Protein AF-A0A432G2I5-F1 (afdb_monomer_lite)

InterPro domains:
  IPR001854 Large ribosomal subunit protein uL29 [MF_00374] (1-60)
  IPR001854 Large ribosomal subunit protein uL29 [PF00831] (4-60)
  IPR001854 Large ribosomal subunit protein uL29 [TIGR00012] (5-60)
  IPR001854 Large ribosomal subunit protein uL29 [cd00427] (4-60)
  IPR036049 Large ribosomal subunit protein uL29 superfamily [G3DSA:1.10.287.310] (1-63)
  IPR036049 Large ribosomal subunit protein uL29 superfamily [SSF46561] (1-60)

Secondary structure (DSSP, 8-state):
--HHHHHHS-HHHHHHHHHHHHHHHHHHHHHHHTT--S-THHHHHHHHHHHHHHHHHHHHHH--

Radius of gyration: 13.41 Å; 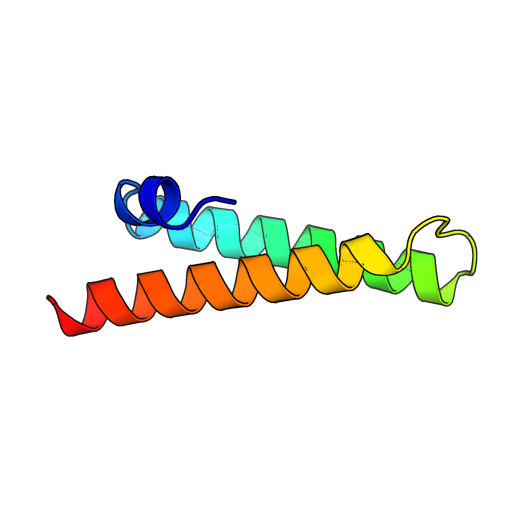chains: 1; bounding box: 31×16×38 Å

pLDDT: mean 78.94, std 9.68, range [54.5, 89.19]

Foldseek 3Di:
DDLVVLLPDDLVVLVVVLVVLVVVLVVQVVCVVVVNDPDPVVNVVSVVVNVSSVVSNVVVVVVD

Structure (mmCIF, N/CA/C/O backbone):
data_AF-A0A432G2I5-F1
#
_entry.id   AF-A0A432G2I5-F1
#
loop_
_atom_site.group_PDB
_atom_site.id
_at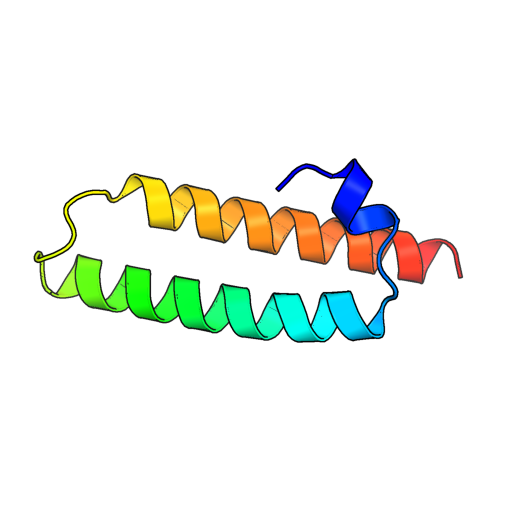om_site.type_symbol
_atom_site.label_atom_id
_atom_site.label_alt_id
_atom_site.label_comp_id
_atom_site.label_asym_id
_atom_site.label_entity_id
_atom_site.label_seq_id
_atom_site.pdbx_PDB_ins_code
_atom_site.Cartn_x
_atom_site.Cartn_y
_atom_site.Cartn_z
_atom_site.occupancy
_atom_site.B_iso_or_equiv
_atom_site.auth_seq_id
_atom_site.auth_comp_id
_atom_site.auth_asym_id
_atom_site.auth_atom_id
_atom_site.pdbx_PDB_model_num
ATOM 1 N N . MET A 1 1 ? -10.491 -4.335 -6.087 1.00 55.28 1 MET A N 1
ATOM 2 C CA . MET A 1 1 ? -10.542 -3.761 -4.727 1.00 55.28 1 MET A CA 1
ATOM 3 C C . MET A 1 1 ? -11.799 -2.919 -4.603 1.00 55.28 1 MET A C 1
ATOM 5 O O . MET A 1 1 ? -11.781 -1.734 -4.950 1.00 55.28 1 MET A O 1
ATOM 9 N N . ASN A 1 2 ? -12.889 -3.553 -4.173 1.00 55.84 2 ASN A N 1
ATOM 10 C CA . ASN A 1 2 ? -14.119 -2.864 -3.799 1.00 55.84 2 ASN A CA 1
ATOM 11 C C . ASN A 1 2 ? -13.991 -2.376 -2.352 1.00 55.84 2 ASN A C 1
ATOM 13 O O . ASN A 1 2 ? -13.466 -3.083 -1.494 1.00 55.84 2 ASN A O 1
ATOM 17 N N . ALA A 1 3 ? -14.447 -1.153 -2.080 1.00 59.69 3 ALA A N 1
ATOM 18 C CA . ALA A 1 3 ? -14.325 -0.534 -0.758 1.00 59.69 3 ALA A CA 1
ATOM 19 C C . ALA A 1 3 ? -15.147 -1.263 0.324 1.00 59.69 3 ALA A C 1
ATOM 21 O O . ALA A 1 3 ? -14.809 -1.200 1.502 1.00 59.69 3 ALA A O 1
ATOM 22 N N . SER A 1 4 ? -16.207 -1.974 -0.068 1.00 60.75 4 SER A N 1
ATOM 23 C CA . SER A 1 4 ? -17.063 -2.719 0.861 1.00 60.75 4 SER A CA 1
ATOM 24 C C . SER A 1 4 ? -16.358 -3.931 1.476 1.00 60.75 4 SER A C 1
ATOM 26 O O . SER A 1 4 ? -16.471 -4.136 2.678 1.00 60.75 4 SER A O 1
ATOM 28 N N . GLU A 1 5 ? -15.555 -4.665 0.701 1.00 62.72 5 GLU A N 1
ATOM 29 C CA . GLU A 1 5 ? -14.775 -5.809 1.206 1.00 62.72 5 GLU A CA 1
ATOM 30 C C . GLU A 1 5 ? -13.640 -5.358 2.139 1.00 62.72 5 GLU A C 1
ATOM 32 O O . GLU A 1 5 ? -13.355 -6.002 3.144 1.00 62.72 5 GLU A O 1
ATOM 37 N N . LEU A 1 6 ? -13.031 -4.201 1.857 1.00 62.69 6 LEU A N 1
ATOM 38 C CA . LEU A 1 6 ? -11.977 -3.627 2.700 1.00 62.69 6 LEU A CA 1
ATOM 39 C C . LEU A 1 6 ? -12.496 -3.159 4.066 1.00 62.69 6 LEU A C 1
ATOM 41 O O . LEU A 1 6 ? -11.768 -3.218 5.051 1.00 62.69 6 LEU A O 1
ATOM 45 N N . ARG A 1 7 ? -13.757 -2.724 4.156 1.00 64.56 7 ARG A N 1
ATOM 46 C CA . ARG A 1 7 ? -14.362 -2.314 5.433 1.00 64.56 7 ARG A CA 1
ATOM 47 C C . ARG A 1 7 ? -14.710 -3.496 6.340 1.00 64.56 7 ARG A C 1
ATOM 49 O O . ARG A 1 7 ? -14.650 -3.335 7.559 1.00 64.56 7 ARG A O 1
ATOM 56 N N . ALA A 1 8 ? -15.011 -4.663 5.771 1.00 67.62 8 ALA A N 1
ATOM 57 C CA . ALA A 1 8 ? -15.351 -5.873 6.521 1.00 67.62 8 ALA A CA 1
ATOM 58 C C . ALA A 1 8 ? -14.138 -6.535 7.209 1.00 67.62 8 ALA A C 1
ATOM 60 O O . ALA A 1 8 ? -14.304 -7.200 8.225 1.00 67.62 8 ALA A O 1
ATOM 61 N N . LEU A 1 9 ? -12.921 -6.322 6.696 1.00 69.44 9 LEU A N 1
ATOM 62 C CA . LEU A 1 9 ? -11.692 -6.945 7.211 1.00 69.44 9 LEU A CA 1
ATOM 63 C C . LEU A 1 9 ? -11.182 -6.288 8.509 1.00 69.44 9 LEU A C 1
ATOM 65 O O . LEU A 1 9 ? -11.253 -5.063 8.628 1.00 69.44 9 LEU A O 1
ATOM 69 N N . PRO A 1 10 ? -10.625 -7.043 9.470 1.00 74.81 10 PRO A N 1
ATOM 70 C CA . PRO A 1 10 ? -10.038 -6.501 10.697 1.00 74.81 10 PRO A CA 1
ATOM 71 C C . PRO A 1 10 ? -8.829 -5.590 10.417 1.00 74.81 10 PRO A C 1
ATOM 73 O O . PRO A 1 10 ? -8.148 -5.718 9.401 1.00 74.81 10 PRO A O 1
ATOM 76 N N . VAL A 1 11 ? -8.551 -4.661 11.342 1.00 75.00 11 VAL A N 1
ATOM 77 C CA . VAL A 1 11 ? -7.470 -3.656 11.212 1.00 75.00 11 VAL A CA 1
ATOM 78 C C . VAL A 1 11 ? -6.105 -4.319 10.988 1.00 75.00 11 VAL A C 1
ATOM 80 O O . VAL A 1 11 ? -5.342 -3.876 10.134 1.00 75.00 11 VAL A O 1
ATOM 83 N N . ASN A 1 12 ? -5.848 -5.439 11.666 1.00 76.94 12 ASN A N 1
ATOM 84 C CA . ASN A 1 12 ? -4.582 -6.166 11.571 1.00 76.94 12 ASN A CA 1
ATOM 85 C C . ASN A 1 12 ? -4.339 -6.758 10.164 1.00 76.94 12 ASN A C 1
ATOM 87 O O . ASN A 1 12 ? -3.245 -6.661 9.613 1.00 76.94 12 ASN A O 1
ATOM 91 N N . GLU A 1 13 ? -5.379 -7.308 9.526 1.00 77.44 13 GLU A N 1
ATOM 92 C CA . GLU A 1 13 ? -5.279 -7.808 8.145 1.00 77.44 13 GLU A CA 1
ATOM 93 C C . GLU A 1 13 ? -5.185 -6.674 7.116 1.00 77.44 13 GLU A C 1
ATOM 95 O O . GLU A 1 13 ? -4.580 -6.842 6.054 1.00 77.44 13 GLU A O 1
ATOM 100 N N . LEU A 1 14 ? -5.764 -5.506 7.415 1.00 78.62 14 LEU A N 1
ATOM 101 C CA . LEU A 1 14 ? -5.608 -4.317 6.579 1.00 78.62 14 LEU A CA 1
ATOM 102 C C . LEU A 1 14 ? -4.164 -3.812 6.597 1.00 78.62 14 LEU A C 1
ATOM 104 O O . LEU A 1 14 ? -3.647 -3.444 5.544 1.00 78.62 14 LEU A O 1
ATOM 108 N N . GLU A 1 15 ? -3.486 -3.828 7.743 1.00 80.56 15 GLU A N 1
ATOM 109 C CA . GLU A 1 15 ? -2.069 -3.461 7.813 1.00 80.56 15 GLU A CA 1
ATOM 110 C C . GLU A 1 15 ? -1.163 -4.456 7.085 1.00 80.56 15 GLU A C 1
ATOM 112 O O . GLU A 1 15 ? -0.290 -4.027 6.327 1.00 80.56 15 GLU A O 1
ATOM 117 N N . ALA A 1 16 ? -1.418 -5.761 7.207 1.00 85.56 16 ALA A N 1
ATOM 118 C CA . ALA A 1 16 ? -0.690 -6.775 6.441 1.00 85.56 16 ALA A CA 1
ATOM 119 C C . ALA A 1 16 ? -0.860 -6.560 4.924 1.00 85.56 16 ALA A C 1
ATOM 121 O O . ALA A 1 16 ? 0.121 -6.394 4.195 1.00 85.56 16 ALA A O 1
ATOM 122 N N . LYS A 1 17 ? -2.107 -6.404 4.450 1.00 82.94 17 LYS A N 1
ATOM 123 C CA . LYS A 1 17 ? -2.401 -6.106 3.034 1.00 82.94 17 LYS A CA 1
ATOM 124 C C . LYS A 1 17 ? -1.773 -4.802 2.549 1.00 82.94 17 LYS A C 1
ATOM 126 O O . LYS A 1 17 ? -1.456 -4.674 1.366 1.00 82.94 17 LYS A O 1
ATOM 131 N N . LYS A 1 18 ? -1.595 -3.813 3.428 1.00 85.00 18 LYS A N 1
ATOM 132 C CA . LYS A 1 18 ? -0.908 -2.556 3.097 1.00 85.00 18 LYS A CA 1
ATOM 133 C C . LYS A 1 18 ? 0.546 -2.803 2.731 1.00 85.00 18 LYS A C 1
ATOM 135 O O . LYS A 1 18 ? 1.059 -2.135 1.832 1.00 85.00 18 LYS A O 1
ATOM 140 N N . TYR A 1 19 ? 1.200 -3.704 3.455 1.00 86.69 19 TYR A N 1
ATOM 141 C CA . TYR A 1 19 ? 2.603 -4.020 3.256 1.00 86.69 19 TYR A CA 1
ATOM 142 C C . TYR A 1 19 ? 2.807 -4.769 1.937 1.00 86.69 19 TYR A C 1
ATOM 144 O O . TYR A 1 19 ? 3.570 -4.299 1.093 1.00 86.69 19 TYR A O 1
ATOM 152 N N . ASP A 1 20 ? 2.012 -5.813 1.692 1.00 87.38 20 ASP A N 1
ATOM 1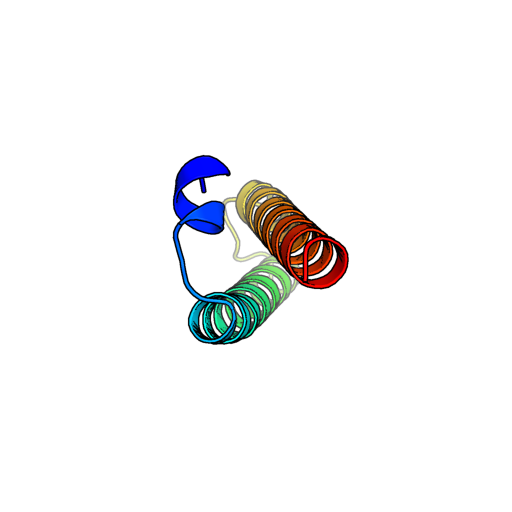53 C CA . ASP A 1 20 ? 1.983 -6.546 0.419 1.00 87.38 20 ASP A CA 1
ATOM 154 C C . ASP A 1 20 ? 1.760 -5.622 -0.787 1.00 87.38 20 ASP A C 1
ATOM 156 O O . ASP A 1 20 ? 2.530 -5.623 -1.748 1.00 87.38 20 ASP A O 1
ATOM 160 N N . LEU A 1 21 ? 0.748 -4.748 -0.723 1.00 86.44 21 LEU A N 1
ATOM 161 C CA . LEU A 1 21 ? 0.450 -3.820 -1.820 1.00 86.44 21 LEU A CA 1
ATOM 162 C C . LEU A 1 21 ? 1.572 -2.800 -2.062 1.00 86.44 21 LEU A C 1
ATOM 164 O O . LEU A 1 21 ? 1.758 -2.345 -3.193 1.00 86.44 21 LEU A O 1
ATOM 168 N N . LYS A 1 22 ? 2.315 -2.408 -1.019 1.00 87.69 22 LYS A N 1
ATOM 169 C CA . LYS A 1 22 ? 3.487 -1.533 -1.163 1.00 87.69 22 LYS A CA 1
ATOM 170 C C . LYS A 1 22 ? 4.646 -2.259 -1.834 1.00 87.69 22 LYS A C 1
ATOM 172 O O . LYS A 1 22 ? 5.313 -1.646 -2.669 1.00 87.69 22 LYS A O 1
ATOM 177 N N . GLU A 1 23 ? 4.874 -3.522 -1.494 1.00 89.19 23 GLU A N 1
ATOM 178 C CA . GLU A 1 23 ? 5.900 -4.336 -2.140 1.00 89.19 23 GLU A CA 1
ATOM 179 C C . GLU A 1 23 ? 5.562 -4.567 -3.619 1.00 89.19 23 GLU A C 1
ATOM 181 O O . GLU A 1 23 ? 6.396 -4.319 -4.492 1.00 89.19 23 GLU A O 1
ATOM 186 N N . GLU A 1 24 ? 4.313 -4.924 -3.926 1.00 86.88 24 GLU A N 1
ATOM 187 C CA . GLU A 1 24 ? 3.834 -5.067 -5.303 1.00 86.88 24 GLU A CA 1
ATOM 188 C C . GLU A 1 24 ? 3.987 -3.754 -6.086 1.00 86.88 24 GLU A C 1
ATOM 190 O O . GLU A 1 24 ? 4.497 -3.742 -7.208 1.00 86.88 24 GLU A O 1
ATOM 195 N N . TYR A 1 25 ? 3.637 -2.613 -5.480 1.00 87.88 25 TYR A N 1
ATOM 196 C CA . TYR A 1 25 ? 3.843 -1.300 -6.094 1.00 87.88 25 TYR A CA 1
ATOM 197 C C . TYR A 1 25 ? 5.322 -1.002 -6.371 1.00 87.88 25 TYR A C 1
ATOM 199 O O . TYR A 1 25 ? 5.641 -0.405 -7.403 1.00 87.88 25 TYR A O 1
ATOM 207 N N . LEU A 1 26 ? 6.229 -1.406 -5.476 1.00 88.12 26 LEU A N 1
ATOM 208 C CA . LEU A 1 26 ? 7.667 -1.245 -5.672 1.00 88.12 26 LEU A CA 1
ATOM 209 C C . LEU A 1 26 ? 8.156 -2.097 -6.847 1.00 88.12 26 LEU A C 1
ATOM 211 O O . LEU A 1 26 ? 8.811 -1.557 -7.737 1.00 88.12 26 LEU A O 1
ATOM 215 N N . ARG A 1 27 ? 7.765 -3.376 -6.904 1.00 87.50 27 ARG A N 1
ATOM 216 C CA . ARG A 1 27 ? 8.082 -4.282 -8.023 1.00 87.50 27 ARG A CA 1
ATOM 217 C C . ARG A 1 27 ? 7.582 -3.719 -9.355 1.00 87.50 27 ARG A C 1
ATOM 219 O O . ARG A 1 27 ? 8.341 -3.656 -10.322 1.00 87.50 27 ARG A O 1
ATOM 226 N N . LEU A 1 28 ? 6.342 -3.222 -9.387 1.00 86.94 28 LEU A N 1
ATOM 227 C CA . LEU A 1 28 ? 5.767 -2.572 -10.567 1.00 86.94 28 LEU A CA 1
ATOM 228 C C . LEU A 1 28 ? 6.522 -1.285 -10.944 1.00 86.94 28 LEU A C 1
ATOM 230 O O . LEU A 1 28 ? 6.717 -0.999 -12.120 1.00 86.94 28 LEU A O 1
ATOM 234 N N . ARG A 1 29 ? 6.997 -0.489 -9.981 1.00 85.69 29 ARG A N 1
ATOM 235 C CA . ARG A 1 29 ? 7.827 0.680 -10.308 1.00 85.69 29 ARG A CA 1
ATOM 236 C C . ARG A 1 29 ? 9.183 0.284 -10.880 1.00 85.69 29 ARG A C 1
ATOM 238 O O . ARG A 1 29 ? 9.606 0.882 -11.865 1.00 85.69 29 ARG A O 1
ATOM 245 N N . CYS A 1 30 ? 9.843 -0.706 -10.285 1.00 85.12 30 CYS A N 1
ATOM 246 C CA . CYS A 1 30 ? 11.138 -1.196 -10.747 1.00 85.12 30 CYS A CA 1
ATOM 247 C C . CYS A 1 30 ? 11.048 -1.721 -12.184 1.00 85.12 30 CYS A C 1
ATOM 249 O O . CYS A 1 30 ? 11.830 -1.294 -13.029 1.00 85.12 30 CYS A O 1
ATOM 251 N N . GLY A 1 31 ? 10.043 -2.542 -12.507 1.00 80.94 31 GLY A N 1
ATOM 252 C CA . GLY A 1 31 ? 9.884 -3.043 -13.875 1.00 80.94 31 GLY A CA 1
ATOM 253 C C . GLY A 1 31 ? 9.527 -1.949 -14.895 1.00 80.94 31 GLY A C 1
ATOM 254 O O . GLY A 1 31 ? 9.918 -2.053 -16.058 1.00 80.94 31 GLY A O 1
ATOM 255 N N . HIS A 1 32 ? 8.849 -0.866 -14.481 1.00 81.56 32 HIS A N 1
ATOM 256 C CA . HIS A 1 32 ? 8.617 0.288 -15.359 1.00 81.56 32 HIS A CA 1
ATOM 257 C C . HIS A 1 32 ? 9.933 0.996 -15.682 1.00 81.56 32 HIS A C 1
ATOM 259 O O . HIS A 1 32 ? 10.170 1.330 -16.845 1.00 81.56 32 HIS A O 1
ATOM 265 N N . VAL A 1 33 ? 10.794 1.211 -14.684 1.00 79.88 33 VAL A N 1
ATOM 266 C CA . VAL A 1 33 ? 12.117 1.815 -14.898 1.00 79.88 33 VAL A CA 1
ATOM 267 C C . VAL A 1 33 ? 12.953 0.950 -15.845 1.00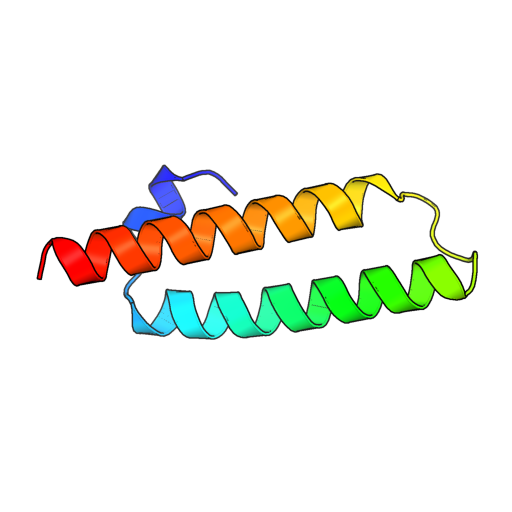 79.88 33 VAL A C 1
ATOM 269 O O . VAL A 1 33 ? 13.561 1.480 -16.771 1.00 79.88 33 VAL A O 1
ATOM 272 N N . SER A 1 34 ? 12.891 -0.376 -15.702 1.00 82.81 34 SER A N 1
ATOM 273 C CA . SER A 1 34 ? 13.550 -1.331 -16.604 1.00 82.81 34 SER A CA 1
ATOM 274 C C . SER A 1 34 ? 12.940 -1.411 -18.015 1.00 82.81 34 SER A C 1
ATOM 276 O O . SER A 1 34 ? 13.428 -2.192 -18.826 1.00 82.81 34 SER A O 1
ATOM 278 N N . ARG A 1 35 ? 11.886 -0.635 -18.332 1.00 70.25 35 ARG A N 1
ATOM 279 C CA . ARG A 1 35 ? 11.160 -0.629 -19.626 1.00 70.25 35 ARG A CA 1
ATOM 280 C C . ARG A 1 35 ? 10.592 -1.987 -20.077 1.00 70.25 35 ARG A C 1
ATOM 282 O O . ARG A 1 35 ? 10.137 -2.105 -21.207 1.00 70.25 35 ARG A O 1
ATOM 289 N N . GLN A 1 36 ? 10.546 -2.984 -19.196 1.00 66.12 36 GLN A N 1
ATOM 290 C CA . GLN A 1 36 ? 9.987 -4.317 -19.477 1.00 66.12 36 GLN A CA 1
ATOM 291 C C . GLN A 1 36 ? 8.499 -4.431 -19.116 1.00 66.12 36 GLN A C 1
ATOM 293 O O . GLN A 1 36 ? 7.893 -5.488 -19.273 1.00 66.12 36 GLN A O 1
ATOM 298 N N . LEU A 1 37 ? 7.896 -3.359 -18.598 1.00 66.44 37 LEU A N 1
ATOM 299 C CA . LEU A 1 37 ? 6.525 -3.389 -18.108 1.00 66.44 37 LEU A CA 1
ATOM 300 C C . LEU A 1 37 ? 5.537 -3.031 -19.217 1.00 66.44 37 LEU A C 1
ATOM 302 O O . LEU A 1 37 ? 5.509 -1.898 -19.690 1.00 66.44 37 LEU A O 1
ATOM 306 N N . ALA A 1 38 ? 4.710 -4.008 -19.586 1.00 63.25 38 ALA A N 1
ATOM 307 C CA . ALA A 1 38 ? 3.705 -3.875 -20.637 1.00 63.25 38 ALA A CA 1
ATOM 308 C C . ALA A 1 38 ? 2.575 -2.890 -20.275 1.00 63.25 38 ALA A C 1
ATOM 310 O O . ALA A 1 38 ? 2.041 -2.220 -21.153 1.00 63.25 38 ALA A O 1
ATOM 311 N N . ASP A 1 39 ? 2.236 -2.764 -18.984 1.00 74.75 39 ASP A N 1
ATOM 312 C CA . ASP A 1 39 ? 1.045 -2.038 -18.534 1.00 74.75 39 ASP A CA 1
ATOM 313 C C . ASP A 1 39 ? 1.319 -1.059 -17.380 1.00 74.75 39 ASP A C 1
ATOM 315 O O . ASP A 1 39 ? 1.256 -1.378 -16.188 1.00 74.75 39 ASP A O 1
ATOM 319 N N . VAL A 1 40 ? 1.546 0.206 -17.734 1.00 78.62 40 VAL A N 1
ATOM 320 C CA . VAL A 1 40 ? 1.750 1.316 -16.779 1.00 78.62 40 VAL A CA 1
ATOM 321 C C . VAL A 1 40 ? 0.488 1.587 -15.938 1.00 78.62 40 VAL A C 1
ATOM 323 O O . VAL A 1 40 ? 0.549 2.131 -14.830 1.00 78.62 40 VAL A O 1
ATOM 326 N N . ASN A 1 41 ? -0.680 1.153 -16.422 1.00 83.38 41 ASN A N 1
ATOM 327 C CA . ASN A 1 41 ? -1.957 1.285 -15.722 1.00 83.38 41 ASN A CA 1
ATOM 328 C C . ASN A 1 41 ? -2.000 0.517 -14.391 1.00 83.38 41 ASN A C 1
ATOM 330 O O . ASN A 1 41 ? -2.685 0.955 -13.458 1.00 83.38 41 ASN A O 1
ATOM 334 N N . LEU A 1 42 ? -1.238 -0.574 -14.255 1.00 82.44 42 LEU A N 1
ATOM 335 C CA . LEU A 1 42 ? -1.178 -1.359 -13.018 1.00 82.44 42 LEU A CA 1
ATOM 336 C C . LEU A 1 42 ? -0.579 -0.551 -11.862 1.00 82.44 42 LEU A C 1
ATOM 338 O O . LEU A 1 42 ? -1.090 -0.610 -10.746 1.00 82.44 42 LEU A O 1
ATOM 342 N N . ILE A 1 43 ? 0.405 0.310 -12.134 1.00 84.44 43 ILE A N 1
ATOM 343 C CA . ILE A 1 43 ? 1.016 1.204 -11.134 1.00 84.44 43 ILE A CA 1
ATOM 344 C C . ILE A 1 43 ? -0.023 2.186 -10.591 1.00 84.44 43 ILE A C 1
ATOM 346 O O . ILE A 1 43 ? -0.130 2.410 -9.381 1.00 84.44 43 ILE A O 1
ATOM 350 N N . LYS A 1 44 ? -0.836 2.760 -11.485 1.00 86.50 44 LYS A N 1
ATOM 351 C CA . LYS A 1 44 ? -1.917 3.683 -11.115 1.00 86.50 44 LYS A CA 1
ATOM 352 C C . LYS A 1 44 ? -3.002 2.966 -10.309 1.00 86.50 44 LYS A C 1
ATOM 354 O O . LYS A 1 44 ? -3.521 3.534 -9.346 1.00 86.50 44 LYS A O 1
ATOM 359 N N . LYS A 1 45 ? -3.328 1.722 -10.671 1.00 86.69 45 LYS A N 1
ATOM 360 C CA . LYS A 1 45 ? -4.301 0.878 -9.963 1.00 86.69 45 LYS A CA 1
ATOM 361 C C . LYS A 1 45 ? -3.807 0.511 -8.560 1.00 86.69 45 LYS A C 1
ATOM 363 O O . LYS A 1 45 ? -4.536 0.746 -7.599 1.00 86.69 45 LYS A O 1
ATOM 368 N N . ALA A 1 46 ? -2.564 0.048 -8.428 1.00 86.44 46 ALA A N 1
ATOM 369 C CA . ALA A 1 46 ? -1.928 -0.263 -7.149 1.00 86.44 46 ALA A CA 1
ATOM 370 C C . ALA A 1 46 ? -1.879 0.966 -6.225 1.00 86.44 46 ALA A C 1
ATOM 372 O O . ALA A 1 46 ? -2.327 0.899 -5.082 1.00 86.44 46 ALA A O 1
ATOM 373 N N . ARG A 1 47 ? -1.481 2.138 -6.744 1.00 87.06 47 ARG A N 1
ATOM 374 C CA . ARG A 1 47 ? -1.490 3.400 -5.980 1.00 87.06 47 ARG A CA 1
ATOM 375 C C . ARG A 1 47 ? -2.882 3.755 -5.447 1.00 87.06 47 ARG A C 1
ATOM 377 O O . ARG A 1 47 ? -3.021 4.132 -4.286 1.00 87.06 47 ARG A O 1
ATOM 384 N N . ARG A 1 48 ? -3.921 3.624 -6.281 1.00 88.62 48 ARG A N 1
ATOM 385 C CA . ARG A 1 48 ? -5.316 3.869 -5.872 1.00 88.62 48 ARG A CA 1
ATOM 386 C C . ARG A 1 48 ? -5.789 2.866 -4.819 1.00 88.62 48 ARG A C 1
ATOM 388 O O . ARG A 1 48 ? -6.521 3.254 -3.915 1.00 88.62 48 ARG A O 1
ATOM 395 N N . ASN A 1 49 ? -5.373 1.605 -4.918 1.00 85.69 49 ASN A N 1
ATOM 396 C CA . ASN A 1 49 ? -5.707 0.581 -3.929 1.00 85.69 49 ASN A CA 1
ATOM 397 C C . ASN A 1 49 ? -5.081 0.897 -2.564 1.00 85.69 49 ASN A C 1
ATOM 399 O O . ASN A 1 49 ? -5.791 0.862 -1.565 1.00 85.69 49 ASN A O 1
ATOM 403 N N . ILE A 1 50 ? -3.802 1.295 -2.530 1.00 87.19 50 ILE A N 1
ATOM 404 C CA . ILE A 1 50 ? -3.116 1.725 -1.298 1.00 87.19 50 ILE A CA 1
ATOM 405 C C . ILE A 1 50 ? -3.830 2.930 -0.669 1.00 87.19 50 ILE A C 1
ATOM 407 O O . ILE A 1 50 ? -4.049 2.955 0.540 1.00 87.19 50 ILE A O 1
ATOM 411 N N . ALA A 1 51 ? -4.230 3.917 -1.479 1.00 87.06 51 ALA A N 1
ATOM 412 C CA . ALA A 1 51 ? -4.957 5.086 -0.987 1.00 87.06 51 ALA A CA 1
ATOM 413 C C . ALA A 1 51 ? -6.294 4.698 -0.337 1.00 87.06 51 ALA A C 1
ATOM 415 O O . ALA A 1 51 ? -6.561 5.109 0.787 1.00 87.06 51 ALA A O 1
ATOM 416 N N . ARG A 1 52 ? -7.090 3.844 -0.996 1.00 84.62 52 ARG A N 1
ATOM 417 C CA . ARG A 1 52 ? -8.362 3.336 -0.449 1.00 84.62 52 ARG A CA 1
ATOM 418 C C . ARG A 1 52 ? -8.167 2.599 0.875 1.00 84.62 52 ARG A C 1
ATOM 420 O O . ARG A 1 52 ? -8.957 2.783 1.790 1.00 84.62 52 ARG A O 1
ATOM 427 N N . LEU A 1 53 ? -7.117 1.788 0.974 1.00 84.25 53 LEU A N 1
ATOM 428 C CA . LEU A 1 53 ? -6.786 1.045 2.186 1.00 84.25 53 LEU A CA 1
ATOM 429 C C . LEU A 1 53 ? -6.444 1.984 3.352 1.00 84.25 53 LEU A C 1
ATOM 431 O O . LEU A 1 53 ? -6.957 1.809 4.452 1.00 84.25 53 LEU A O 1
ATOM 435 N N . ASN A 1 54 ? -5.625 3.010 3.093 1.00 85.25 54 ASN A N 1
ATOM 436 C CA . ASN A 1 54 ? -5.293 4.027 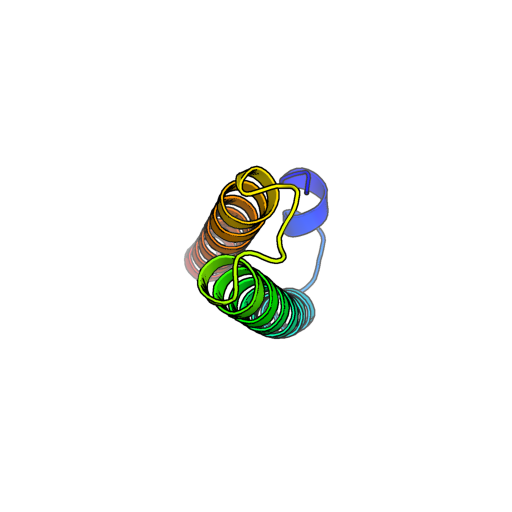4.090 1.00 85.25 54 ASN A CA 1
ATOM 437 C C . ASN A 1 54 ? -6.537 4.803 4.538 1.00 85.25 54 ASN A C 1
ATOM 439 O O . ASN A 1 54 ? -6.693 5.027 5.731 1.00 85.25 54 ASN A O 1
ATOM 443 N N . THR A 1 55 ? -7.435 5.167 3.614 1.00 88.31 55 THR A N 1
ATOM 444 C CA . THR A 1 55 ? -8.696 5.838 3.963 1.00 88.31 55 THR A CA 1
ATOM 445 C C . THR A 1 55 ? -9.541 4.977 4.896 1.00 88.31 55 THR A C 1
ATOM 447 O O . THR A 1 55 ? -9.942 5.463 5.944 1.00 88.31 55 THR A O 1
ATOM 450 N N . VAL A 1 56 ? -9.738 3.692 4.580 1.00 84.62 56 VAL A N 1
ATOM 451 C CA . VAL A 1 56 ? -10.508 2.779 5.442 1.00 84.62 56 VAL A CA 1
ATOM 452 C C . VAL A 1 56 ? -9.850 2.608 6.815 1.00 84.62 56 VAL A C 1
ATOM 454 O O . VAL A 1 56 ? -10.550 2.548 7.822 1.00 84.62 56 VAL A O 1
ATOM 457 N N . LEU A 1 57 ? -8.515 2.555 6.878 1.00 83.50 57 LEU A N 1
ATOM 458 C CA . LEU A 1 57 ? -7.781 2.500 8.144 1.00 83.50 57 LEU A CA 1
ATOM 459 C C . LEU A 1 57 ? -8.057 3.751 8.996 1.00 83.50 57 LEU A C 1
ATOM 461 O O . LEU A 1 57 ? -8.385 3.633 10.172 1.00 83.50 57 LEU A O 1
ATOM 465 N N . THR A 1 58 ? -7.988 4.940 8.389 1.00 85.25 58 THR A N 1
ATOM 466 C CA . THR A 1 58 ? -8.312 6.212 9.050 1.00 85.25 58 THR A CA 1
ATOM 467 C C . THR A 1 58 ? -9.775 6.272 9.484 1.00 85.25 58 THR A C 1
ATOM 469 O O . THR A 1 58 ? -10.048 6.687 10.603 1.00 85.25 58 THR A O 1
ATOM 472 N N . GLU A 1 59 ? -10.713 5.818 8.647 1.00 85.19 59 GLU A N 1
ATOM 473 C CA . GLU A 1 59 ? -12.136 5.745 9.000 1.00 85.19 59 GLU A CA 1
ATOM 474 C C . GLU A 1 59 ? -12.375 4.828 10.205 1.00 85.19 59 GLU A C 1
ATOM 476 O O . GLU A 1 59 ? -13.205 5.148 11.048 1.00 85.19 59 GLU A O 1
ATOM 481 N N . LYS A 1 60 ? -11.654 3.703 10.318 1.00 80.31 60 LYS A N 1
ATOM 482 C CA . LYS A 1 60 ? -11.759 2.805 11.479 1.00 80.31 60 LYS A CA 1
ATOM 483 C C . LYS A 1 60 ? -11.172 3.415 12.746 1.00 80.31 60 LYS A C 1
ATOM 485 O O . LYS A 1 60 ? -11.801 3.305 13.789 1.00 80.31 60 LYS A O 1
ATOM 490 N N . LEU A 1 61 ? -10.019 4.073 12.643 1.00 77.81 61 LEU A N 1
ATOM 491 C CA . LEU A 1 61 ? -9.378 4.763 13.766 1.00 77.81 61 LEU A CA 1
ATOM 492 C C . LEU A 1 61 ? -10.203 5.954 14.270 1.00 77.81 61 LEU A C 1
ATOM 494 O O . LEU A 1 61 ? -10.219 6.211 15.460 1.00 77.81 61 LEU A O 1
ATOM 498 N N . ALA A 1 62 ? -10.894 6.669 13.378 1.00 78.94 62 ALA A N 1
ATOM 499 C CA . ALA A 1 62 ? -11.745 7.805 13.741 1.00 78.94 62 ALA A CA 1
ATOM 500 C C . ALA A 1 62 ? -13.113 7.396 14.320 1.00 78.94 62 ALA A C 1
ATOM 502 O O . ALA A 1 62 ? -13.824 8.240 14.860 1.00 78.94 62 ALA A O 1
ATOM 503 N N . LYS A 1 63 ? -13.517 6.132 14.141 1.00 68.56 63 LYS A N 1
ATOM 504 C CA . LYS A 1 63 ? -14.789 5.581 14.637 1.00 68.56 63 LYS A CA 1
ATOM 505 C C . LYS A 1 63 ? -14.624 4.765 15.924 1.00 68.56 63 LYS A C 1
ATOM 507 O O . LYS A 1 63 ? -15.628 4.304 16.464 1.00 68.56 63 LYS A O 1
ATOM 512 N N . GLN A 1 64 ? -13.378 4.546 16.335 1.00 54.50 64 GLN A N 1
ATOM 513 C CA . GLN A 1 64 ? -12.975 3.957 17.607 1.00 54.50 64 GLN A CA 1
ATOM 514 C C . GLN A 1 64 ? -12.831 5.066 18.650 1.00 54.50 64 GLN A C 1
ATOM 516 O O . GLN A 1 64 ? -13.171 4.785 19.818 1.00 54.50 64 GLN A O 1
#

Sequence (64 aa):
MNASELRALPVNELEAKKYDLKEEYLRLRCGHVSRQLADVNLIKKARRNIARLNTVL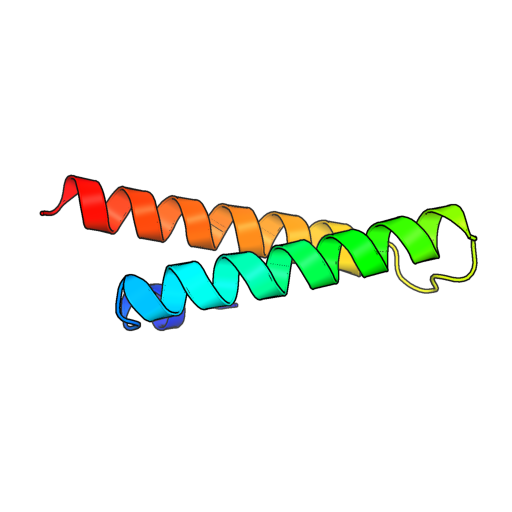TEKLAKQ

Organism: NCBI:txid2024889